Protein AF-A0A7Y9BIN9-F1 (afdb_monomer)

Radius of gyration: 31.07 Å; Cα contacts (8 Å, |Δi|>4): 166; chains: 1; bounding box: 66×50×84 Å

Solvent-accessible surface area (backbone atoms only — not comparable to full-atom values): 6582 Å² total; per-residue (Å²): 100,35,73,86,62,52,38,38,72,44,66,37,38,94,69,26,26,34,40,34,27,31,58,86,76,73,38,77,76,47,76,44,81,52,50,40,33,25,73,50,78,49,60,35,89,82,45,41,43,35,41,34,41,11,65,75,59,78,44,73,39,77,44,81,48,89,75,73,76,75,80,76,83,74,57,89,65,76,85,49,85,58,73,80,67,64,67,75,74,67,71,86,81,85,72,86,89,80,84,87,87,84,81,134

Nearest PDB structures (foldseek):
  1l0q-assembly4_D  TM=9.985E-01  e=8.315E-06  Methanosarcina mazei S-6
  1gxr-assembly1_A  TM=8.731E-01  e=7.165E-02  Homo sapiens
  7mqa-assembly1_LJ  TM=6.543E-01  e=4.461E-02  Homo sapiens
  8wc6-assembly1_B  TM=8.342E-01  e=5.329E-02  Homo sapiens
  6zqa-assembly1_UH  TM=7.023E-01  e=8.620E-01  Saccharomyces cerevisiae S288C

Foldseek 3Di:
DFLVQQWDWDDPQQPQWIFIAGPVVRGGPDIGHHAHRFDDWDADNQRDWIWTQHPVRRDIDTRGDDRDPDPPPPDPCNVDDDPVVVVVPDDDPPDDDDDDDDDD

Structure (mmCIF, N/CA/C/O backbone):
data_AF-A0A7Y9BIN9-F1
#
_entry.id   AF-A0A7Y9BIN9-F1
#
loop_
_atom_site.group_PDB
_atom_site.id
_atom_site.type_symbol
_atom_site.label_atom_id
_atom_site.label_alt_id
_atom_site.label_comp_id
_atom_site.label_asym_id
_atom_site.label_entity_id
_atom_site.label_seq_id
_atom_site.pdbx_PDB_ins_code
_atom_site.Cartn_x
_atom_site.Cartn_y
_atom_site.Cartn_z
_atom_site.occupancy
_atom_site.B_iso_or_equiv
_atom_site.auth_seq_id
_atom_site.auth_comp_id
_atom_site.auth_asym_id
_atom_site.auth_atom_id
_atom_site.pdbx_PDB_model_num
ATOM 1 N N . MET A 1 1 ? -0.789 -4.729 5.729 1.00 87.56 1 MET A N 1
ATOM 2 C CA . MET A 1 1 ? -2.242 -5.035 5.686 1.00 87.56 1 MET A CA 1
ATOM 3 C C . MET A 1 1 ? -3.012 -3.827 6.193 1.00 87.56 1 MET A C 1
ATOM 5 O O . MET A 1 1 ? -2.481 -3.125 7.047 1.00 87.56 1 MET A O 1
ATOM 9 N N . ARG A 1 2 ? -4.216 -3.555 5.677 1.00 92.31 2 ARG A N 1
ATOM 10 C CA . ARG A 1 2 ? -5.062 -2.470 6.194 1.00 92.31 2 ARG A CA 1
ATOM 11 C C . ARG A 1 2 ? -5.595 -2.822 7.595 1.00 92.31 2 ARG A C 1
ATOM 13 O O . ARG A 1 2 ? -5.923 -3.989 7.805 1.00 92.31 2 ARG A O 1
ATOM 20 N N . PRO A 1 3 ? -5.714 -1.867 8.539 1.00 92.94 3 PRO A N 1
ATOM 21 C CA . PRO A 1 3 ? -6.143 -2.153 9.915 1.00 92.94 3 PRO A CA 1
ATOM 22 C C . PRO A 1 3 ? -7.535 -2.784 10.048 1.00 92.94 3 PRO A C 1
ATOM 24 O O . PRO A 1 3 ? -7.772 -3.547 10.976 1.00 92.94 3 PRO A O 1
ATOM 27 N N . ASP A 1 4 ? -8.446 -2.519 9.107 1.00 90.50 4 ASP A N 1
ATOM 28 C CA . ASP A 1 4 ? -9.770 -3.160 9.049 1.00 90.50 4 ASP A CA 1
ATOM 29 C C . ASP A 1 4 ? -9.726 -4.629 8.579 1.00 90.50 4 ASP A C 1
ATOM 31 O O . ASP A 1 4 ? -10.760 -5.296 8.518 1.00 90.50 4 ASP A O 1
ATOM 35 N N . GLY A 1 5 ? -8.543 -5.129 8.205 1.00 93.44 5 GLY A N 1
ATOM 36 C CA . GLY A 1 5 ? -8.319 -6.485 7.719 1.00 93.44 5 GLY A CA 1
ATOM 37 C C . GLY A 1 5 ? -8.955 -6.782 6.361 1.00 93.44 5 GLY A C 1
ATOM 38 O O . GLY A 1 5 ? -8.965 -7.941 5.952 1.00 93.44 5 GLY A O 1
ATOM 39 N N . ARG A 1 6 ? -9.501 -5.790 5.645 1.00 94.06 6 ARG A N 1
ATOM 40 C CA . ARG A 1 6 ? -10.239 -5.998 4.383 1.00 94.06 6 ARG A CA 1
ATOM 41 C C . ARG A 1 6 ? -9.352 -5.989 3.147 1.00 94.06 6 ARG A C 1
ATOM 43 O O . ARG A 1 6 ? -9.743 -6.537 2.115 1.00 94.06 6 ARG A O 1
ATOM 50 N N . GLN A 1 7 ? -8.181 -5.368 3.253 1.00 95.50 7 GLN A N 1
ATOM 51 C CA . GLN A 1 7 ? -7.247 -5.188 2.147 1.00 95.50 7 GLN A CA 1
ATOM 52 C C . GLN A 1 7 ? -5.814 -5.553 2.544 1.00 95.50 7 GLN A C 1
ATOM 54 O O . GLN A 1 7 ? -5.337 -5.228 3.638 1.00 95.50 7 GLN A O 1
ATOM 59 N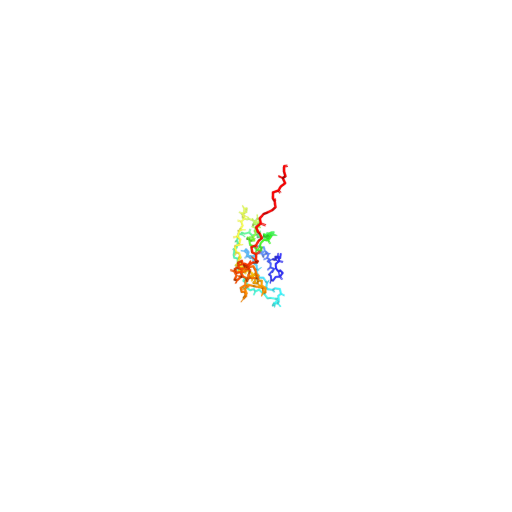 N . VAL A 1 8 ? -5.113 -6.201 1.622 1.00 96.62 8 VAL A N 1
ATOM 60 C CA . VAL A 1 8 ? -3.665 -6.433 1.656 1.00 96.62 8 VAL A CA 1
ATOM 61 C 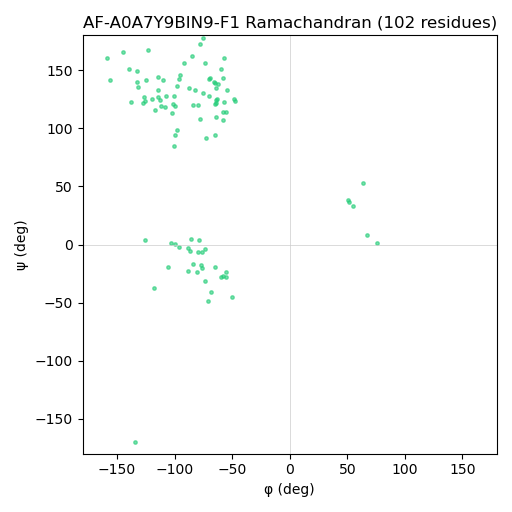C . VAL A 1 8 ? -3.035 -5.661 0.502 1.00 96.62 8 VAL A C 1
ATOM 63 O O . VAL A 1 8 ? -3.631 -5.554 -0.564 1.00 96.62 8 VAL A O 1
ATOM 66 N N . TYR A 1 9 ? -1.841 -5.126 0.739 1.00 97.75 9 TYR A N 1
ATOM 67 C CA . TYR A 1 9 ? -1.043 -4.419 -0.257 1.00 97.75 9 TYR A CA 1
ATOM 68 C C . TYR A 1 9 ? 0.220 -5.234 -0.503 1.00 97.75 9 TYR A C 1
ATOM 70 O O . TYR A 1 9 ? 0.842 -5.676 0.468 1.00 97.75 9 TYR A O 1
ATOM 78 N N . VAL A 1 10 ? 0.571 -5.446 -1.767 1.00 98.19 10 VAL A N 1
ATOM 79 C CA . VAL A 1 10 ? 1.764 -6.195 -2.180 1.00 98.19 10 VAL A CA 1
ATOM 80 C C . VAL A 1 10 ? 2.578 -5.322 -3.119 1.00 98.19 10 VAL A C 1
ATOM 82 O O . VAL A 1 10 ? 2.044 -4.861 -4.121 1.00 98.19 10 VAL A O 1
ATOM 85 N N . ALA A 1 11 ? 3.844 -5.088 -2.777 1.00 98.31 11 ALA A N 1
ATOM 86 C CA . ALA A 1 11 ? 4.795 -4.406 -3.644 1.00 98.31 11 ALA A CA 1
ATOM 87 C C . ALA A 1 11 ? 5.319 -5.394 -4.692 1.00 98.31 11 ALA A C 1
ATOM 89 O O . ALA A 1 11 ? 5.897 -6.423 -4.338 1.00 98.31 11 ALA A O 1
ATOM 90 N N . ASN A 1 12 ? 5.096 -5.094 -5.968 1.00 98.38 12 ASN A N 1
ATOM 91 C CA . ASN A 1 12 ? 5.534 -5.924 -7.082 1.00 98.38 12 ASN A CA 1
ATOM 92 C C . ASN A 1 12 ? 6.804 -5.315 -7.674 1.00 98.38 12 ASN A C 1
ATOM 94 O O . ASN A 1 12 ? 6.733 -4.540 -8.624 1.00 98.38 12 ASN A O 1
ATOM 98 N N . ILE A 1 13 ? 7.955 -5.660 -7.087 1.00 98.19 13 ILE A N 1
ATOM 99 C CA . ILE A 1 13 ? 9.252 -5.024 -7.371 1.00 98.19 13 ILE A CA 1
ATOM 100 C C . ILE A 1 13 ? 9.585 -4.940 -8.867 1.00 98.19 13 ILE A C 1
ATOM 102 O O . ILE A 1 13 ? 9.982 -3.890 -9.334 1.00 98.19 13 ILE A O 1
ATOM 106 N N . GLY A 1 14 ? 9.373 -6.016 -9.631 1.00 98.00 14 GLY A N 1
ATOM 107 C CA . GLY A 1 14 ? 9.685 -6.045 -11.066 1.00 98.00 14 GLY A CA 1
ATOM 108 C C . GLY A 1 14 ? 8.582 -5.498 -11.977 1.00 98.00 14 GLY A C 1
ATOM 109 O O . GLY A 1 14 ? 8.665 -5.666 -13.188 1.00 98.00 14 GLY A O 1
ATOM 110 N N . SER A 1 15 ? 7.498 -4.959 -11.421 1.00 98.56 15 SER A N 1
ATOM 111 C CA . SER A 1 15 ? 6.363 -4.417 -12.185 1.00 98.56 15 SER A CA 1
ATOM 112 C C . SER A 1 15 ? 6.023 -2.975 -11.811 1.00 98.56 15 SER A C 1
ATOM 114 O O . SER A 1 15 ? 5.007 -2.467 -12.288 1.00 98.56 15 SER A O 1
ATOM 116 N N . ASP A 1 16 ? 6.813 -2.361 -10.926 1.00 98.56 16 ASP A N 1
ATOM 117 C CA . ASP A 1 16 ? 6.712 -0.957 -10.505 1.00 98.56 16 ASP A CA 1
ATOM 118 C C . ASP A 1 16 ? 5.297 -0.545 -10.072 1.00 98.56 16 ASP A C 1
ATOM 120 O O . ASP A 1 16 ? 4.785 0.544 -10.347 1.00 98.56 16 ASP A O 1
ATOM 12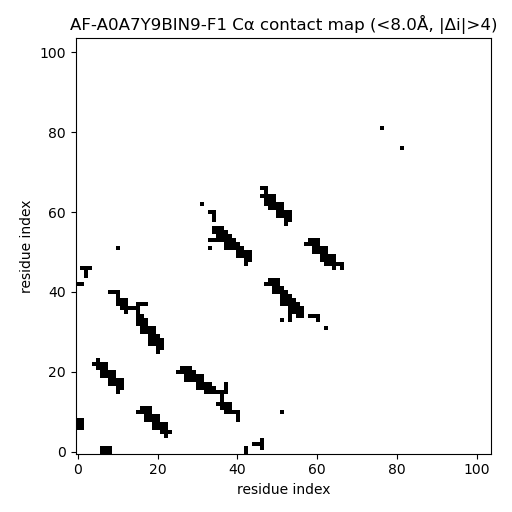4 N N . ASN A 1 17 ? 4.612 -1.467 -9.389 1.00 98.69 17 ASN A N 1
ATOM 125 C CA . ASN A 1 17 ? 3.256 -1.254 -8.907 1.00 98.69 17 ASN A CA 1
ATOM 126 C C . ASN A 1 17 ? 2.991 -1.933 -7.559 1.00 98.69 17 ASN A C 1
ATOM 128 O O . ASN A 1 17 ? 3.732 -2.804 -7.094 1.00 98.69 17 ASN A O 1
ATOM 132 N N . VAL A 1 18 ? 1.890 -1.527 -6.934 1.00 98.62 18 VAL A N 1
ATOM 133 C CA . VAL A 1 18 ? 1.326 -2.161 -5.746 1.00 98.62 18 VAL A CA 1
ATOM 134 C C . VAL A 1 18 ? -0.011 -2.799 -6.101 1.00 98.62 18 VAL A C 1
ATOM 136 O O . VAL A 1 18 ? -0.931 -2.121 -6.557 1.00 98.62 18 VAL A O 1
ATOM 139 N N . SER A 1 19 ? -0.160 -4.095 -5.835 1.00 98.44 19 SER A N 1
ATOM 140 C CA . SER A 1 19 ? -1.460 -4.769 -5.903 1.00 98.44 19 SER A CA 1
ATOM 141 C C . SER A 1 19 ? -2.261 -4.544 -4.625 1.00 98.44 19 SER A C 1
ATOM 143 O O . SER A 1 19 ? -1.756 -4.762 -3.520 1.00 98.44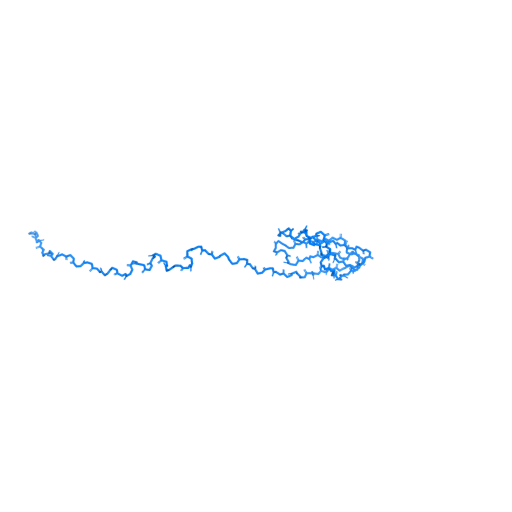 19 SER A O 1
ATOM 145 N N . VAL A 1 20 ? -3.537 -4.184 -4.770 1.00 97.38 20 VAL A N 1
ATOM 146 C CA . VAL A 1 20 ? -4.517 -4.153 -3.678 1.00 97.38 20 VAL A CA 1
ATOM 147 C C . VAL A 1 20 ? -5.358 -5.417 -3.756 1.00 97.38 20 VAL A C 1
ATOM 149 O O . VAL A 1 20 ? -6.038 -5.658 -4.750 1.00 97.38 20 VAL A O 1
ATOM 152 N N . ILE A 1 21 ? -5.328 -6.233 -2.709 1.00 97.50 21 ILE A N 1
ATOM 153 C CA . ILE A 1 21 ? -5.990 -7.538 -2.665 1.00 97.50 21 ILE A CA 1
ATOM 154 C C . ILE A 1 21 ? -7.105 -7.507 -1.625 1.00 97.50 21 ILE A C 1
ATOM 156 O O . ILE A 1 21 ? -6.866 -7.195 -0.456 1.00 97.50 21 ILE A O 1
ATOM 160 N N . SER A 1 22 ? -8.319 -7.891 -2.023 1.00 96.50 22 SER A N 1
ATOM 161 C CA . SER A 1 22 ? -9.410 -8.141 -1.079 1.00 96.50 22 SER A CA 1
ATOM 162 C C . SER A 1 22 ? -9.129 -9.403 -0.275 1.00 96.50 22 SER A C 1
ATOM 164 O O . SER A 1 22 ? -8.936 -10.477 -0.842 1.00 96.50 22 SER A O 1
ATOM 166 N N . THR A 1 23 ? -9.193 -9.320 1.051 1.00 96.06 23 THR A N 1
ATOM 167 C CA . THR A 1 23 ? -9.002 -10.496 1.919 1.00 96.06 23 THR A CA 1
ATOM 168 C C . THR A 1 23 ? -10.200 -11.438 1.900 1.00 96.06 23 THR A C 1
ATOM 170 O O . THR A 1 23 ? -10.034 -12.652 1.999 1.00 96.06 23 THR A O 1
ATOM 173 N N . ARG A 1 24 ? -11.409 -10.892 1.713 1.00 95.75 24 ARG A N 1
ATOM 174 C CA . ARG A 1 24 ? -12.645 -11.675 1.585 1.00 95.75 24 ARG A CA 1
ATOM 175 C C . ARG A 1 24 ? -12.693 -12.423 0.257 1.00 95.75 24 ARG A C 1
ATOM 177 O O . ARG A 1 24 ? -13.015 -13.605 0.243 1.00 95.75 24 ARG A O 1
ATOM 184 N N . GLY A 1 25 ? -12.409 -11.719 -0.840 1.00 94.56 25 GLY A N 1
ATOM 185 C CA . GLY A 1 25 ? -12.468 -12.279 -2.192 1.00 94.56 25 GLY A CA 1
ATOM 186 C C . GLY A 1 25 ? -11.207 -13.032 -2.611 1.00 94.56 25 GLY A C 1
ATOM 187 O O . GLY A 1 25 ? -11.262 -13.793 -3.567 1.00 94.56 25 GLY A O 1
ATOM 188 N N . ARG A 1 26 ? -10.083 -12.826 -1.907 1.00 96.56 26 ARG A N 1
ATOM 189 C CA . ARG A 1 26 ? -8.750 -13.355 -2.251 1.00 96.56 26 ARG A CA 1
ATOM 190 C C . ARG A 1 26 ? -8.343 -13.044 -3.693 1.00 96.56 26 ARG A C 1
ATOM 192 O O . ARG A 1 26 ? -7.716 -13.856 -4.362 1.00 96.56 26 ARG A O 1
ATOM 199 N N . ALA A 1 27 ? -8.722 -11.862 -4.157 1.00 97.62 27 ALA A N 1
ATOM 200 C CA . ALA A 1 27 ? -8.508 -11.414 -5.521 1.00 97.62 27 ALA A CA 1
ATOM 201 C C . ALA A 1 27 ? -7.938 -9.998 -5.517 1.00 97.62 27 ALA A C 1
ATOM 203 O O . ALA A 1 27 ? -8.244 -9.202 -4.620 1.00 97.62 27 ALA A O 1
ATOM 204 N N . VAL A 1 28 ? -7.124 -9.696 -6.528 1.00 98.06 28 VAL A N 1
ATOM 205 C CA . VAL A 1 28 ? -6.670 -8.334 -6.807 1.00 98.06 28 VAL A CA 1
ATOM 206 C C . VAL A 1 28 ? -7.893 -7.499 -7.178 1.00 98.06 28 VAL A C 1
ATOM 208 O O . VAL A 1 28 ? -8.664 -7.870 -8.060 1.00 98.06 28 VAL A O 1
ATOM 211 N N . THR A 1 29 ? -8.097 -6.399 -6.465 1.00 96.75 29 THR A N 1
ATOM 212 C CA . THR A 1 29 ? -9.181 -5.441 -6.706 1.00 96.75 29 THR A CA 1
ATOM 213 C C . THR A 1 29 ? -8.692 -4.156 -7.348 1.00 96.75 29 THR A C 1
ATOM 215 O O . THR A 1 29 ? -9.511 -3.418 -7.879 1.00 96.75 29 THR A O 1
ATOM 218 N N . ASP A 1 30 ? -7.392 -3.872 -7.254 1.00 97.06 30 ASP A N 1
ATOM 219 C CA . ASP A 1 30 ? -6.781 -2.686 -7.847 1.00 97.06 30 ASP A CA 1
ATOM 220 C C . ASP A 1 30 ? -5.270 -2.881 -8.035 1.00 97.06 30 ASP A C 1
ATOM 222 O O . ASP A 1 30 ? -4.657 -3.744 -7.394 1.00 97.06 30 ASP A O 1
ATOM 226 N N . THR A 1 31 ? -4.664 -2.080 -8.902 1.00 97.94 31 THR A N 1
ATOM 227 C CA . THR A 1 31 ? -3.215 -2.005 -9.110 1.00 97.94 31 THR A CA 1
ATOM 228 C C . THR A 1 31 ? -2.810 -0.548 -9.260 1.00 97.94 31 THR A C 1
ATOM 230 O O . THR A 1 31 ? -3.298 0.155 -10.140 1.00 97.94 31 THR A O 1
ATOM 233 N N . VAL A 1 32 ? -1.903 -0.101 -8.398 1.00 98.19 32 VAL A N 1
ATOM 234 C CA . VAL A 1 32 ? -1.485 1.298 -8.313 1.00 98.19 32 VAL A CA 1
ATOM 235 C C . VAL A 1 32 ? -0.041 1.406 -8.779 1.00 98.19 32 VAL A C 1
ATOM 237 O O . VAL A 1 32 ? 0.836 0.790 -8.176 1.00 98.19 32 VAL A O 1
ATOM 240 N N . ALA A 1 33 ? 0.205 2.171 -9.842 1.00 98.56 33 ALA A N 1
ATOM 241 C CA . ALA A 1 33 ? 1.562 2.474 -10.292 1.00 98.56 33 ALA A CA 1
ATOM 242 C C . ALA A 1 33 ? 2.308 3.300 -9.232 1.00 98.56 33 ALA A C 1
ATOM 244 O O . ALA A 1 33 ? 1.730 4.203 -8.619 1.00 98.56 33 ALA A O 1
ATOM 245 N N . VAL A 1 34 ? 3.581 2.983 -9.018 1.00 98.62 34 VAL A N 1
ATOM 246 C CA . VAL A 1 34 ? 4.487 3.684 -8.097 1.00 98.62 34 VAL A CA 1
ATOM 247 C C . VAL A 1 34 ? 5.835 3.918 -8.790 1.00 98.62 34 VAL A C 1
ATOM 249 O O . VAL A 1 34 ? 5.920 3.774 -10.006 1.00 98.62 34 VAL A O 1
ATOM 252 N N . GLY A 1 35 ? 6.857 4.357 -8.051 1.00 98.56 35 GLY A N 1
ATOM 253 C CA . GLY A 1 35 ? 8.215 4.455 -8.594 1.00 98.56 35 GLY A CA 1
ATOM 254 C C . GLY A 1 35 ? 8.921 3.099 -8.664 1.00 98.56 35 GLY A C 1
ATOM 255 O O . GLY A 1 35 ? 8.434 2.105 -8.123 1.00 98.56 35 GLY A O 1
ATOM 256 N N . ASP A 1 36 ? 10.091 3.093 -9.294 1.00 98.69 36 ASP A N 1
ATOM 257 C CA . ASP A 1 36 ? 10.813 1.869 -9.644 1.00 98.69 36 ASP A CA 1
ATOM 258 C C . ASP A 1 36 ? 11.298 1.086 -8.418 1.00 98.69 36 ASP A C 1
ATOM 260 O O . ASP A 1 36 ? 11.785 1.659 -7.430 1.00 98.69 36 ASP A O 1
ATOM 264 N N . GLY A 1 37 ? 11.177 -0.238 -8.499 1.00 98.56 37 GLY A N 1
ATOM 265 C CA . GLY A 1 37 ? 11.668 -1.163 -7.482 1.00 98.56 37 GLY A CA 1
ATOM 266 C C . GLY A 1 37 ? 10.988 -1.014 -6.114 1.00 98.56 37 GLY A C 1
ATOM 267 O O . GLY A 1 37 ? 11.680 -0.849 -5.100 1.00 98.56 37 GLY A O 1
ATOM 268 N N . PRO A 1 38 ? 9.644 -1.057 -6.010 1.00 98.75 38 PRO A N 1
ATOM 269 C CA . PRO A 1 38 ? 8.976 -0.961 -4.718 1.00 98.75 38 PRO A CA 1
ATOM 270 C C . PRO A 1 38 ? 9.350 -2.154 -3.825 1.00 98.75 38 PRO A C 1
ATOM 272 O O . PRO A 1 38 ? 9.180 -3.315 -4.202 1.00 98.75 38 PRO A O 1
ATOM 275 N N . SER A 1 39 ? 9.849 -1.872 -2.618 1.00 97.81 39 SER A N 1
ATOM 276 C CA . SER A 1 39 ? 10.467 -2.883 -1.738 1.00 97.81 39 SER A CA 1
ATOM 277 C C . SER A 1 39 ? 9.746 -3.083 -0.405 1.00 97.81 39 SER A C 1
ATOM 279 O O . SER A 1 39 ? 9.653 -4.200 0.104 1.00 97.81 39 SER A O 1
ATOM 281 N N . SER A 1 40 ? 9.227 -2.006 0.185 1.00 97.00 40 SER A N 1
ATOM 282 C CA . SER A 1 40 ? 8.611 -2.018 1.514 1.00 97.00 40 SER A CA 1
ATOM 283 C C . SER A 1 40 ? 7.361 -1.148 1.564 1.00 97.00 40 SER A C 1
ATOM 285 O O . SER A 1 40 ? 7.231 -0.172 0.825 1.00 97.00 40 SER A O 1
ATOM 287 N N . LEU A 1 41 ? 6.431 -1.529 2.445 1.00 97.75 41 LEU A N 1
ATOM 288 C CA . LEU A 1 41 ? 5.129 -0.887 2.604 1.00 97.75 41 LEU A CA 1
ATOM 289 C C . LEU A 1 41 ? 4.838 -0.596 4.077 1.00 97.75 41 LEU A C 1
ATOM 291 O O . LEU A 1 41 ? 4.973 -1.480 4.925 1.00 97.75 41 LEU A O 1
ATOM 295 N N . ALA A 1 42 ? 4.329 0.600 4.367 1.00 97.75 42 ALA A N 1
ATOM 296 C CA . ALA A 1 42 ? 3.777 0.957 5.672 1.00 97.75 42 ALA A CA 1
ATOM 297 C C . ALA A 1 42 ? 2.355 1.505 5.512 1.00 97.75 42 ALA A C 1
ATOM 299 O O . ALA A 1 42 ? 2.118 2.434 4.747 1.00 97.75 42 ALA A O 1
ATOM 300 N N . VAL A 1 43 ? 1.392 0.941 6.243 1.00 96.62 43 VAL A N 1
ATOM 301 C CA . VAL A 1 43 ? -0.002 1.408 6.222 1.00 96.62 43 VAL A CA 1
ATOM 302 C C . VAL A 1 43 ? -0.252 2.268 7.453 1.00 96.62 43 VAL A C 1
ATOM 304 O O . VAL A 1 43 ? 0.006 1.820 8.571 1.00 96.62 43 VAL A O 1
ATOM 307 N N . SER A 1 44 ? -0.782 3.479 7.276 1.00 95.19 44 SER A N 1
ATOM 308 C CA . SER A 1 44 ? -1.153 4.327 8.411 1.00 95.19 44 SER A CA 1
ATOM 309 C C . SER A 1 44 ? -2.198 3.649 9.314 1.00 95.19 44 SER A C 1
ATOM 311 O O . SER A 1 44 ? -3.057 2.918 8.815 1.00 95.19 44 SER A O 1
ATOM 313 N N . PRO A 1 45 ? -2.231 3.952 10.627 1.00 92.12 45 PRO A N 1
ATOM 314 C CA . PRO A 1 45 ? -3.210 3.374 11.558 1.00 92.12 45 PRO A CA 1
ATOM 315 C C . PRO A 1 45 ? -4.678 3.633 11.187 1.00 92.12 45 PRO A C 1
ATOM 317 O O . PRO A 1 45 ? -5.550 2.832 11.504 1.00 92.12 45 PRO A O 1
ATOM 320 N N . GLY A 1 46 ? -4.963 4.733 10.479 1.00 89.94 46 GLY A N 1
ATOM 321 C CA . GLY A 1 46 ? -6.292 5.029 9.927 1.00 89.94 46 GLY A CA 1
ATOM 322 C C . GLY A 1 46 ? -6.629 4.261 8.641 1.00 89.94 46 GLY A C 1
ATOM 323 O O . GLY A 1 46 ? -7.657 4.520 8.022 1.00 89.94 46 GLY A O 1
ATOM 324 N N . GLY A 1 47 ? -5.746 3.367 8.193 1.00 91.56 47 GLY A N 1
ATOM 325 C CA . GLY A 1 47 ? -5.858 2.623 6.943 1.00 91.56 47 GLY A CA 1
ATOM 326 C C . GLY A 1 47 ? -5.548 3.422 5.681 1.00 91.56 47 GLY A C 1
ATOM 327 O O . GLY A 1 47 ? -5.662 2.842 4.608 1.00 91.56 47 GLY A O 1
ATOM 328 N N . SER A 1 48 ? -5.178 4.702 5.811 1.00 93.19 48 SER A N 1
ATOM 329 C CA . SER A 1 48 ? -4.745 5.603 4.737 1.00 93.19 48 SER A CA 1
ATOM 330 C C . SER A 1 48 ? -3.872 6.735 5.297 1.00 93.19 48 SER A C 1
ATOM 332 O O . SER A 1 48 ? -4.250 7.283 6.343 1.00 93.19 48 SER A O 1
ATOM 334 N N . PRO A 1 49 ? -2.807 7.162 4.599 1.00 96.06 49 PRO A N 1
ATOM 335 C CA . PRO A 1 49 ? -2.280 6.590 3.351 1.00 96.06 49 PRO A CA 1
ATOM 336 C C . PRO A 1 49 ? -1.504 5.270 3.544 1.00 96.06 49 PRO A C 1
ATOM 338 O O . PRO A 1 49 ? -1.338 4.768 4.660 1.00 96.06 49 PRO A O 1
ATOM 341 N N . VAL A 1 50 ? -1.059 4.692 2.428 1.00 97.75 50 VAL A N 1
ATOM 342 C CA . VAL A 1 50 ? -0.025 3.649 2.367 1.00 97.75 50 VAL A CA 1
ATOM 343 C C . VAL A 1 50 ? 1.247 4.271 1.795 1.00 97.75 50 VAL A C 1
ATOM 345 O O . VAL A 1 50 ? 1.206 4.892 0.738 1.00 97.75 50 VAL A O 1
ATOM 348 N N . TYR A 1 51 ? 2.366 4.101 2.489 1.00 98.38 51 TYR A N 1
ATOM 349 C CA . TYR A 1 51 ? 3.684 4.562 2.061 1.00 98.38 51 TYR A CA 1
ATOM 350 C C . TYR A 1 51 ? 4.449 3.418 1.408 1.00 98.38 51 TYR A C 1
ATOM 352 O O . TYR A 1 51 ? 4.448 2.304 1.94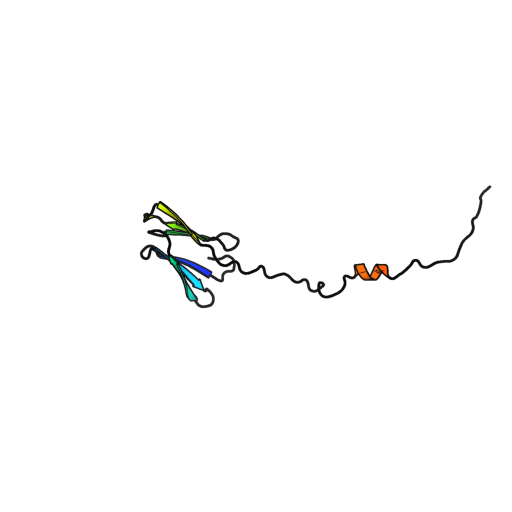0 1.00 98.38 51 TYR A O 1
ATOM 360 N N . VAL A 1 52 ? 5.105 3.708 0.288 1.00 98.69 52 VAL A N 1
ATOM 361 C CA . VAL A 1 52 ? 5.871 2.745 -0.509 1.00 98.69 52 VAL A CA 1
ATOM 362 C C . VAL A 1 52 ? 7.274 3.286 -0.727 1.00 98.69 52 VAL A C 1
ATOM 364 O O . VAL A 1 52 ? 7.424 4.373 -1.283 1.00 98.69 52 VAL A O 1
ATOM 367 N N . SER A 1 53 ? 8.287 2.539 -0.292 1.00 98.62 53 SER A N 1
ATOM 368 C CA . SER A 1 53 ? 9.684 2.864 -0.599 1.00 98.62 53 SER A CA 1
ATOM 369 C C . SER A 1 53 ? 10.036 2.292 -1.969 1.00 98.62 53 SER A C 1
ATOM 371 O O . SER A 1 53 ? 9.978 1.070 -2.144 1.00 98.62 53 SER A O 1
ATOM 373 N N . ASN A 1 54 ? 10.417 3.157 -2.905 1.00 98.62 54 ASN A N 1
ATOM 374 C CA . ASN A 1 54 ? 10.825 2.788 -4.257 1.00 98.62 54 ASN A CA 1
ATOM 375 C C . ASN A 1 54 ? 12.355 2.753 -4.283 1.00 98.62 54 ASN A C 1
ATOM 377 O O . ASN A 1 54 ? 13.004 3.798 -4.305 1.00 98.62 54 ASN A O 1
ATOM 381 N N . PHE A 1 55 ? 12.918 1.553 -4.151 1.00 98.31 55 PHE A N 1
ATOM 382 C CA . PHE A 1 55 ? 14.343 1.365 -3.893 1.00 98.31 55 PHE A CA 1
ATOM 383 C C . PHE A 1 55 ? 15.205 1.764 -5.090 1.00 98.31 55 PHE A C 1
ATOM 385 O O . PHE A 1 55 ? 16.223 2.413 -4.896 1.00 98.31 55 PHE A O 1
ATOM 392 N N . ASP A 1 56 ? 14.785 1.423 -6.308 1.00 98.44 56 ASP A N 1
ATOM 393 C CA . ASP A 1 56 ? 15.608 1.649 -7.502 1.00 98.44 56 ASP A CA 1
ATOM 394 C C . ASP A 1 56 ? 15.534 3.099 -8.004 1.00 98.44 56 ASP A C 1
ATOM 396 O O . ASP A 1 56 ? 16.457 3.573 -8.663 1.00 98.44 56 ASP A O 1
ATOM 400 N N . SER A 1 57 ? 14.458 3.823 -7.676 1.00 98.25 57 SER A N 1
ATOM 401 C CA . SER A 1 57 ? 14.277 5.225 -8.081 1.00 98.25 57 SER A CA 1
ATOM 402 C C . SER A 1 57 ? 14.618 6.254 -6.998 1.00 98.25 57 SER A C 1
ATOM 404 O O . SER A 1 57 ? 14.458 7.446 -7.245 1.00 98.25 57 SER A O 1
ATOM 406 N N . ASP A 1 58 ? 15.051 5.837 -5.805 1.00 98.12 58 ASP A N 1
ATOM 407 C CA . ASP A 1 58 ? 15.330 6.726 -4.663 1.00 98.12 58 ASP A CA 1
ATOM 408 C C . ASP A 1 58 ? 14.144 7.639 -4.274 1.00 98.12 58 ASP A C 1
ATOM 4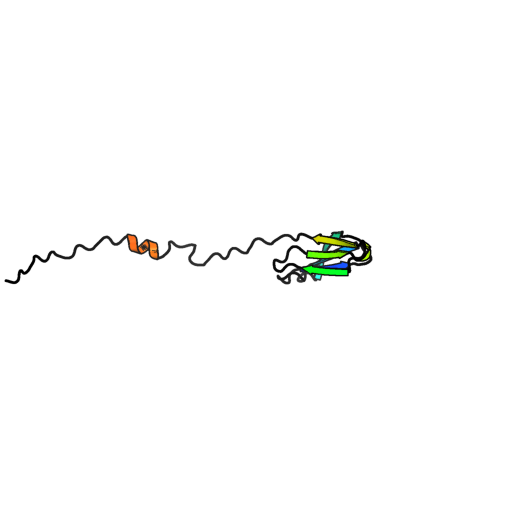10 O O . AS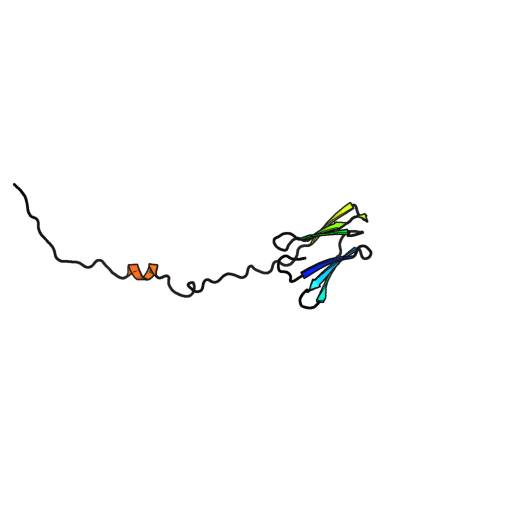P A 1 58 ? 14.313 8.776 -3.819 1.00 98.12 58 ASP A O 1
ATOM 414 N N . THR A 1 59 ? 12.908 7.153 -4.439 1.00 98.56 59 THR A N 1
ATOM 415 C CA . THR A 1 59 ? 11.687 7.920 -4.134 1.00 98.56 59 THR A CA 1
ATOM 416 C C . THR A 1 59 ? 10.766 7.229 -3.130 1.00 98.56 59 THR A C 1
ATOM 418 O O . THR A 1 59 ? 10.891 6.046 -2.809 1.00 98.56 59 THR A O 1
ATOM 421 N N . LEU A 1 60 ? 9.794 7.995 -2.626 1.00 98.38 60 LEU A N 1
ATOM 422 C CA . LEU A 1 60 ? 8.700 7.504 -1.796 1.00 98.38 60 LEU A CA 1
ATOM 423 C C . LEU A 1 60 ? 7.370 7.791 -2.498 1.00 98.38 60 LEU A C 1
ATOM 425 O O . LEU A 1 60 ? 7.062 8.948 -2.792 1.00 98.38 60 LEU A O 1
ATOM 429 N N . SER A 1 61 ? 6.550 6.764 -2.706 1.00 98.62 61 SER A N 1
ATOM 430 C CA . SER A 1 61 ? 5.171 6.936 -3.169 1.00 98.62 61 SER A CA 1
ATOM 431 C C . SER A 1 61 ? 4.196 6.937 -1.992 1.00 98.62 61 SER A C 1
ATOM 433 O O . SER A 1 61 ? 4.339 6.179 -1.030 1.00 98.62 61 SER A O 1
ATOM 435 N N . VAL A 1 62 ? 3.172 7.788 -2.084 1.00 98.19 62 VAL A N 1
ATOM 436 C CA . VAL A 1 62 ? 2.077 7.880 -1.112 1.00 98.19 62 VAL A CA 1
ATOM 437 C C . VAL A 1 62 ? 0.783 7.520 -1.826 1.00 98.19 62 VAL A C 1
ATOM 439 O O . VAL A 1 62 ? 0.366 8.213 -2.750 1.00 98.19 62 VAL A O 1
ATOM 442 N N . ILE A 1 63 ? 0.158 6.424 -1.406 1.00 97.12 63 ILE A N 1
ATOM 443 C CA . ILE A 1 63 ? -1.099 5.936 -1.969 1.00 97.12 63 ILE A CA 1
ATOM 444 C C . ILE A 1 63 ? -2.229 6.302 -1.011 1.00 97.12 63 ILE A C 1
ATOM 446 O O . ILE A 1 63 ? -2.328 5.763 0.097 1.00 97.12 63 ILE A O 1
ATOM 450 N N . ASP A 1 64 ? -3.108 7.195 -1.452 1.00 94.69 64 ASP A N 1
ATOM 451 C CA . ASP A 1 64 ? -4.359 7.459 -0.757 1.00 94.69 64 ASP A CA 1
ATOM 452 C C . ASP A 1 64 ? -5.350 6.326 -1.001 1.00 94.69 64 ASP A C 1
ATOM 454 O O . ASP A 1 64 ? -5.607 5.910 -2.129 1.00 94.69 64 ASP A O 1
ATOM 458 N N . THR A 1 65 ? -5.937 5.824 0.080 1.00 87.38 65 THR A N 1
ATOM 459 C CA . THR A 1 65 ? -6.949 4.773 0.018 1.00 87.38 65 THR A CA 1
ATOM 460 C C . THR A 1 65 ? -8.295 5.372 0.408 1.00 87.38 65 THR A C 1
ATOM 462 O O . THR A 1 65 ? -8.360 6.176 1.349 1.00 87.38 65 THR A O 1
ATOM 465 N N . PRO A 1 66 ? -9.401 4.983 -0.248 1.00 80.94 66 PRO A N 1
ATOM 466 C CA . PRO A 1 66 ? -10.717 5.493 0.101 1.00 80.94 66 PRO A CA 1
ATOM 467 C C . PRO A 1 66 ? -11.010 5.237 1.582 1.00 80.94 66 PRO A C 1
ATOM 469 O O . PRO A 1 66 ? -11.128 4.087 2.027 1.00 80.94 66 PRO A O 1
ATOM 472 N N . ARG A 1 67 ? -11.120 6.306 2.379 1.00 69.75 67 ARG A N 1
ATOM 473 C CA . ARG A 1 67 ? -11.605 6.190 3.757 1.00 69.75 67 ARG A CA 1
ATOM 474 C C . ARG A 1 67 ? -13.049 5.717 3.682 1.00 69.75 67 ARG A C 1
ATOM 476 O O . ARG A 1 67 ? -13.885 6.383 3.076 1.00 69.75 67 ARG A O 1
ATOM 483 N N . GLN A 1 68 ? -13.355 4.577 4.299 1.00 64.62 68 GLN A N 1
ATOM 484 C CA . GLN A 1 68 ? -14.760 4.274 4.538 1.00 64.62 68 GLN A CA 1
ATOM 485 C C . GLN A 1 68 ? -15.295 5.342 5.495 1.00 64.62 68 GLN A C 1
ATOM 487 O O . GLN A 1 68 ? -14.601 5.667 6.465 1.00 64.62 68 GLN A O 1
ATOM 492 N N . PRO A 1 69 ? -16.482 5.917 5.237 1.00 58.34 69 PRO A N 1
ATOM 493 C CA . PRO A 1 69 ? -17.079 6.839 6.184 1.00 58.34 69 PRO A CA 1
ATOM 494 C C . PRO A 1 69 ? -17.160 6.134 7.534 1.00 58.34 69 PRO A C 1
ATOM 496 O O . PRO A 1 69 ? -17.560 4.965 7.604 1.00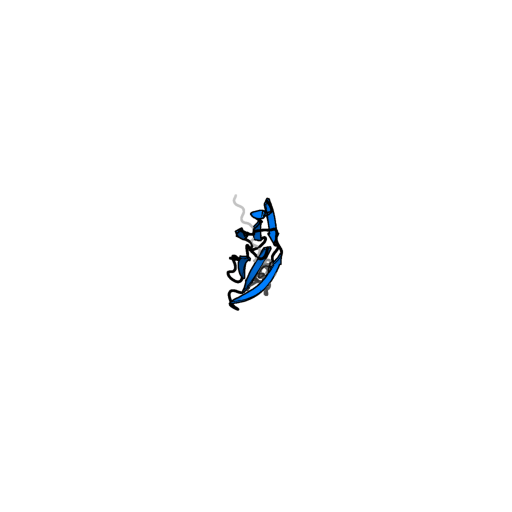 58.34 69 PRO A O 1
ATOM 499 N N . ALA A 1 70 ? -16.728 6.836 8.586 1.00 60.28 70 ALA A N 1
ATOM 500 C CA . ALA A 1 70 ? -16.841 6.339 9.945 1.00 60.28 70 ALA A CA 1
ATOM 501 C C . ALA A 1 70 ? -18.268 5.819 10.124 1.00 60.28 70 ALA A C 1
ATOM 503 O O . ALA A 1 70 ? -19.229 6.545 9.857 1.00 60.28 70 ALA A O 1
ATOM 504 N N . GLN A 1 71 ? -18.403 4.546 10.502 1.00 60.03 71 GLN A N 1
ATOM 505 C CA . GLN A 1 71 ? -19.703 3.989 10.841 1.00 60.03 71 GLN A CA 1
ATOM 506 C C . GLN A 1 71 ? -20.240 4.863 11.970 1.00 60.03 71 GLN A C 1
ATOM 508 O O . GLN A 1 71 ? -19.690 4.876 13.070 1.00 60.03 71 GLN A O 1
ATOM 513 N N . ARG A 1 72 ? -21.237 5.697 11.664 1.00 59.22 72 ARG A N 1
ATOM 514 C CA . ARG A 1 72 ? -21.809 6.609 12.644 1.00 59.22 72 ARG A CA 1
ATOM 515 C C . ARG A 1 72 ? -22.448 5.734 13.707 1.00 59.22 72 ARG A C 1
ATOM 517 O O . ARG A 1 72 ? -23.460 5.095 13.435 1.00 59.22 72 ARG A O 1
ATOM 524 N N . THR A 1 73 ? -21.865 5.696 14.900 1.00 58.91 73 THR A N 1
ATOM 52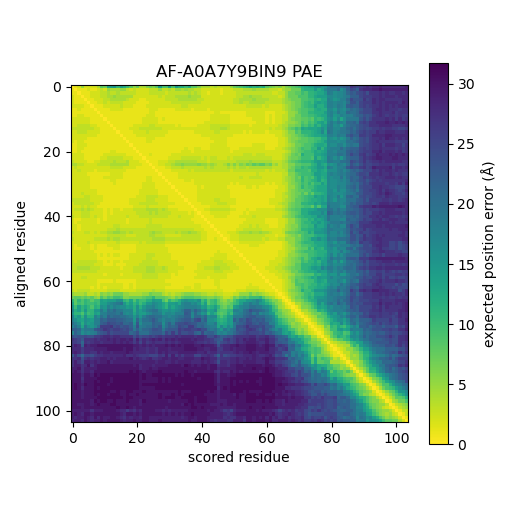5 C CA . THR A 1 73 ? -22.495 5.041 16.044 1.00 58.91 73 THR A CA 1
ATOM 526 C C . THR A 1 73 ? -23.762 5.821 16.373 1.00 58.91 73 THR A C 1
ATOM 528 O O . THR A 1 73 ? -23.723 6.852 17.046 1.00 58.91 73 THR A O 1
ATOM 531 N N . GLN A 1 74 ? -24.897 5.386 15.833 1.00 62.31 74 GLN A N 1
ATOM 532 C CA . GLN A 1 74 ? -26.190 5.896 16.250 1.00 62.31 74 GLN A CA 1
ATOM 533 C C . GLN A 1 74 ? -26.520 5.217 17.573 1.00 62.31 74 GLN A C 1
ATOM 535 O O . GLN A 1 74 ? -26.771 4.016 17.628 1.00 62.31 74 GLN A O 1
ATOM 540 N N . TRP A 1 75 ? -26.460 5.983 18.660 1.00 67.62 75 TRP A N 1
ATOM 541 C CA . TRP A 1 75 ? -26.838 5.464 19.964 1.00 67.62 75 TRP A CA 1
ATOM 542 C C . TRP A 1 75 ? -28.321 5.060 19.963 1.00 67.62 75 TRP A C 1
ATOM 544 O O . TRP A 1 75 ? -29.142 5.832 19.461 1.00 67.62 75 TRP A O 1
ATOM 554 N N . PRO A 1 76 ? -28.694 3.916 20.568 1.00 63.50 76 PRO A N 1
ATOM 555 C CA . PRO A 1 76 ? -30.081 3.440 20.601 1.00 63.50 76 PRO A CA 1
ATOM 556 C C . PRO A 1 76 ? -31.082 4.446 21.188 1.00 63.50 76 PRO A C 1
ATOM 558 O O . PRO A 1 76 ? -32.265 4.400 20.877 1.00 63.50 76 PRO A O 1
ATOM 561 N N . TRP A 1 77 ? -30.614 5.379 22.022 1.00 63.06 77 TRP A N 1
ATOM 562 C CA . TRP A 1 77 ? -31.442 6.408 22.652 1.00 63.06 77 TRP A CA 1
ATOM 563 C C . TRP A 1 77 ? -31.634 7.674 21.797 1.00 63.06 77 TRP A C 1
ATOM 565 O O . TRP A 1 77 ? -32.410 8.547 22.174 1.00 63.06 77 TRP A O 1
ATOM 575 N N . ALA A 1 78 ? -30.973 7.794 20.640 1.00 61.47 78 ALA A N 1
ATOM 576 C CA . ALA A 1 78 ? -31.027 8.990 19.794 1.00 61.47 78 ALA A CA 1
ATOM 577 C C . ALA A 1 78 ? -32.328 9.136 18.973 1.00 61.47 78 ALA A C 1
ATOM 579 O O . ALA A 1 78 ? -32.525 10.159 18.322 1.00 61.47 78 ALA A O 1
ATOM 580 N N . THR A 1 79 ? -33.220 8.142 18.992 1.00 64.19 79 THR A N 1
ATOM 581 C CA . THR A 1 79 ? -34.543 8.180 18.335 1.00 64.19 79 THR A CA 1
ATOM 582 C C . THR A 1 79 ? -35.684 8.591 19.271 1.00 64.19 79 THR A C 1
ATOM 584 O O . THR A 1 79 ? -36.817 8.737 18.820 1.00 64.19 79 THR A O 1
ATOM 587 N N . GLY A 1 80 ? -35.409 8.828 20.558 1.00 63.16 80 GLY A N 1
ATOM 588 C CA . GLY A 1 80 ? -36.405 9.261 21.539 1.00 63.16 80 GLY A CA 1
ATOM 589 C C . GLY A 1 80 ? -35.990 10.552 22.236 1.00 63.16 80 GLY A C 1
ATOM 590 O O . GLY A 1 80 ? -34.820 10.737 22.563 1.00 63.16 80 GLY A O 1
ATOM 591 N N . ARG A 1 81 ? -36.954 11.452 22.490 1.00 60.75 81 ARG A N 1
ATOM 592 C CA . ARG A 1 81 ? -36.726 12.644 23.323 1.00 60.75 81 ARG A CA 1
ATOM 593 C C . ARG A 1 81 ? -36.025 12.230 24.628 1.00 60.75 81 ARG A C 1
ATOM 595 O O . ARG A 1 81 ? -36.559 11.365 25.328 1.00 60.75 81 ARG A O 1
ATOM 602 N N . PRO A 1 82 ? -34.868 12.821 24.972 1.00 61.03 82 PRO A N 1
ATOM 603 C CA . PRO A 1 82 ? -34.131 12.437 26.167 1.00 61.03 82 PRO A CA 1
ATOM 604 C C . PRO A 1 82 ? -34.983 12.584 27.431 1.00 61.03 82 PRO A C 1
ATOM 606 O O . PRO A 1 82 ? -35.732 13.551 27.569 1.00 61.03 82 PRO A O 1
ATOM 609 N N . ALA A 1 83 ? -34.826 11.667 28.389 1.00 57.59 83 ALA A N 1
ATOM 610 C CA . ALA A 1 83 ? -35.597 11.661 29.637 1.00 57.59 83 ALA A CA 1
ATOM 611 C C . ALA A 1 83 ? -35.503 12.986 30.427 1.00 57.59 83 ALA A C 1
ATOM 613 O O . ALA A 1 83 ? -36.464 13.378 31.086 1.00 57.59 83 ALA A O 1
ATOM 614 N N . TRP A 1 84 ? -34.403 13.737 30.286 1.00 60.09 84 TRP A N 1
ATOM 615 C CA . TRP A 1 84 ? -34.239 15.057 30.907 1.00 60.09 84 TRP A CA 1
ATOM 616 C C . TRP A 1 84 ? -35.221 16.121 30.382 1.00 60.09 84 TRP A C 1
ATOM 618 O O . TRP A 1 84 ? -35.476 17.103 31.076 1.00 60.09 84 TRP A O 1
ATOM 628 N N . GLN A 1 85 ? -35.830 15.933 29.203 1.00 57.00 85 GLN A N 1
ATOM 629 C CA . GLN A 1 85 ? -36.890 16.817 28.704 1.00 57.00 85 GLN A CA 1
ATOM 630 C C . GLN A 1 85 ? -38.252 16.571 29.371 1.00 57.00 85 GLN A C 1
ATOM 632 O O . GLN A 1 85 ? -39.090 17.466 29.333 1.00 57.00 85 GLN A O 1
ATOM 637 N N . ARG A 1 86 ? -38.485 15.424 30.032 1.00 57.16 86 ARG A N 1
ATOM 638 C CA . ARG A 1 86 ? -39.757 15.156 30.738 1.00 57.16 86 ARG A CA 1
ATOM 639 C C . ARG A 1 86 ? -39.888 15.902 32.069 1.00 57.16 86 ARG A C 1
ATOM 641 O O . ARG A 1 86 ? -40.998 16.103 32.547 1.00 57.16 86 ARG A O 1
ATOM 648 N N . HIS A 1 87 ? -38.780 16.352 32.657 1.00 52.09 87 HIS A N 1
ATOM 649 C CA . HIS A 1 87 ? -38.795 17.037 33.954 1.00 52.09 87 HIS A CA 1
ATOM 650 C C . HIS A 1 87 ? -39.209 18.515 33.887 1.00 52.09 87 HIS A C 1
ATOM 652 O O . HIS A 1 87 ? -39.403 19.125 34.933 1.00 52.09 87 HIS A O 1
ATOM 658 N N . LYS A 1 88 ? -39.389 19.096 32.690 1.00 52.47 88 LYS A N 1
ATOM 659 C CA . LYS A 1 88 ? -39.832 20.495 32.538 1.00 52.47 88 LYS A CA 1
ATOM 660 C C . LYS A 1 88 ? -41.354 20.690 32.511 1.00 52.47 88 LYS A C 1
ATOM 662 O O . LYS A 1 88 ? -41.797 21.830 32.468 1.00 52.47 88 LYS A O 1
ATOM 667 N N . GLU A 1 89 ? -42.149 19.619 32.564 1.00 46.97 89 GLU A N 1
ATOM 668 C CA . GLU A 1 89 ? -43.621 19.701 32.468 1.00 46.97 89 GLU A CA 1
ATOM 669 C C . GLU A 1 89 ? -44.352 19.556 33.815 1.00 46.97 89 GLU A C 1
ATOM 671 O O . GLU A 1 89 ? -45.575 19.649 33.864 1.00 46.97 89 GLU A O 1
ATOM 676 N N . ARG A 1 90 ? -43.635 19.393 34.934 1.00 49.75 90 ARG A N 1
ATOM 677 C CA . ARG A 1 90 ? -44.231 19.496 36.275 1.00 49.75 90 ARG A CA 1
ATOM 678 C C . ARG A 1 90 ? -43.921 20.877 36.842 1.00 49.75 90 ARG A C 1
ATOM 680 O O . ARG A 1 90 ? -42.838 21.110 37.370 1.00 49.75 90 ARG A O 1
ATOM 687 N N . GLY A 1 91 ? -44.858 21.806 36.648 1.00 48.81 91 GLY A N 1
ATOM 688 C CA . GLY A 1 91 ? -44.852 23.100 37.334 1.00 48.81 91 GLY A CA 1
ATOM 689 C C . GLY A 1 91 ? -44.844 22.919 38.860 1.00 48.81 91 GLY A C 1
ATOM 690 O O . GLY A 1 91 ? -45.173 21.835 39.343 1.00 48.81 91 GLY A O 1
ATOM 691 N N . PRO A 1 92 ? -44.445 23.944 39.631 1.00 40.00 92 PRO A N 1
ATOM 692 C CA . PRO A 1 92 ? -44.322 23.815 41.076 1.00 40.00 92 PRO A CA 1
ATOM 693 C C . PRO A 1 92 ? -45.700 23.567 41.701 1.00 40.00 92 PRO A C 1
ATOM 695 O O . PRO A 1 92 ? -46.603 24.396 41.570 1.00 40.00 92 PRO A O 1
ATOM 698 N N . ASP A 1 93 ? -45.844 22.434 42.392 1.00 46.84 93 ASP A N 1
ATOM 699 C CA . ASP A 1 93 ? -46.980 22.165 43.268 1.00 46.84 93 ASP A CA 1
ATOM 700 C C . ASP A 1 93 ? -47.045 23.263 44.337 1.00 46.84 93 ASP A C 1
ATOM 702 O O . ASP A 1 93 ? -46.157 23.407 45.182 1.00 46.84 93 ASP A O 1
ATOM 706 N N . ARG A 1 94 ? -48.108 24.070 44.294 1.00 45.91 94 ARG A N 1
ATOM 707 C CA . ARG A 1 94 ? -48.459 24.987 45.380 1.00 45.91 94 ARG A CA 1
ATOM 708 C C . ARG A 1 94 ? -49.013 24.165 46.545 1.00 45.91 94 ARG A C 1
ATOM 710 O O . ARG A 1 94 ? -50.210 23.900 46.602 1.00 45.91 94 ARG A O 1
ATOM 717 N N . GLY A 1 95 ? -48.135 23.762 47.460 1.00 42.88 95 GLY A N 1
ATOM 718 C CA . GLY A 1 95 ? -48.509 23.286 48.796 1.00 42.88 95 GLY A CA 1
ATOM 719 C C . GLY A 1 95 ? -48.960 24.440 49.711 1.00 42.88 95 GLY A C 1
ATOM 720 O O . GLY A 1 95 ? -48.614 25.595 49.448 1.00 42.88 95 GLY A O 1
ATOM 721 N N . PRO A 1 96 ? -49.762 24.164 50.756 1.00 36.47 96 PRO A N 1
ATOM 722 C CA . PRO A 1 96 ? -50.495 25.184 51.499 1.00 36.47 96 PRO A CA 1
ATOM 723 C C . PRO A 1 96 ? -49.594 26.099 52.343 1.00 36.47 96 PRO A C 1
ATOM 725 O O . PRO A 1 96 ? -48.608 25.679 52.942 1.00 36.47 96 PRO A O 1
ATOM 728 N N . SER A 1 97 ? -49.998 27.369 52.388 1.00 40.97 97 SER A N 1
ATOM 729 C CA . SER A 1 97 ? -49.415 28.472 53.155 1.00 40.97 97 SER A CA 1
ATOM 730 C C . SER A 1 97 ? -49.366 28.184 54.661 1.00 40.97 97 SER A C 1
ATOM 732 O O . SER A 1 97 ? -50.412 28.013 55.283 1.00 40.97 97 SER A O 1
ATOM 734 N N . ALA A 1 98 ? -48.176 28.240 55.265 1.00 38.91 98 ALA A N 1
ATOM 735 C CA . ALA A 1 98 ? -47.999 28.349 56.713 1.00 38.91 98 ALA A CA 1
ATOM 736 C C . ALA A 1 98 ? -47.505 29.765 57.065 1.00 38.91 98 ALA A C 1
ATOM 738 O O . ALA A 1 98 ? -46.446 30.194 56.610 1.00 38.91 98 ALA A O 1
ATOM 739 N N . ALA A 1 99 ? -48.301 30.495 57.851 1.00 38.19 99 ALA A N 1
ATOM 740 C CA . ALA A 1 99 ? -47.950 31.788 58.445 1.00 38.19 99 ALA A CA 1
ATOM 741 C C . ALA A 1 99 ? -47.175 31.589 59.777 1.00 38.19 99 ALA A C 1
ATOM 743 O O . ALA A 1 99 ? -47.192 30.485 60.324 1.00 38.19 99 ALA A O 1
ATOM 744 N N . PRO A 1 100 ? -46.457 32.609 60.291 1.00 42.25 100 PRO A N 1
ATOM 745 C CA . PRO A 1 100 ? -45.243 32.420 61.090 1.00 42.25 100 PRO A CA 1
ATOM 746 C C . PRO A 1 100 ? -45.489 32.332 62.605 1.00 42.25 100 PRO A C 1
ATOM 748 O O . PRO A 1 100 ? -46.430 32.926 63.126 1.00 42.25 100 PRO A O 1
ATOM 751 N N . VAL A 1 101 ? -44.565 31.689 63.331 1.00 36.16 101 VAL A N 1
ATOM 752 C CA . VAL A 1 101 ? -44.440 31.803 64.796 1.00 36.16 101 VAL A CA 1
ATOM 753 C C . VAL A 1 101 ? -43.279 32.750 65.113 1.00 36.16 101 VAL A C 1
ATOM 755 O O . VAL A 1 101 ? -42.147 32.504 64.700 1.00 36.16 101 VAL A O 1
ATOM 758 N N . ARG A 1 102 ? -43.561 33.848 65.826 1.00 44.31 102 ARG A N 1
ATOM 759 C CA . ARG A 1 102 ? -42.549 34.718 66.448 1.00 44.31 102 ARG A CA 1
ATOM 760 C C . ARG A 1 102 ? -42.215 34.181 67.842 1.00 44.31 102 ARG A C 1
ATOM 762 O O . ARG A 1 102 ? -43.131 33.870 68.597 1.00 44.31 102 ARG A O 1
ATOM 769 N N . LEU A 1 103 ? -40.928 34.117 68.177 1.00 43.00 103 LEU A N 1
ATOM 770 C CA . LEU A 1 103 ? -40.446 33.980 69.554 1.00 43.00 103 LEU A CA 1
ATOM 771 C C . LEU A 1 103 ? -40.120 35.370 70.116 1.00 43.00 103 LEU A C 1
ATOM 773 O O . LEU A 1 103 ? -39.758 36.269 69.352 1.00 43.00 103 LEU A O 1
ATOM 777 N N . ALA A 1 104 ? -40.358 35.508 71.422 1.00 58.09 104 ALA A N 1
ATOM 778 C CA . ALA A 1 104 ? -40.203 36.717 72.228 1.00 58.09 104 ALA A CA 1
ATOM 779 C C . ALA A 1 104 ? -38.760 37.236 72.279 1.00 58.09 104 ALA A C 1
ATOM 781 O O . ALA A 1 104 ? -37.830 36.406 72.158 1.00 58.09 104 ALA A O 1
#

Secondary structure (DSSP, 8-state):
--TTSSEEEEEEGGGTEEEEEETTTTEEEEEEE-SSSEEEEEE-TTS--EEEEETTTTEEEEE---PPPP-----GGGGS--GGGGGGS-----PPP-PPPPP-

pLDDT: mean 80.72, std 21.59, range [36.16, 98.75]

Mean predicted aligned error: 13.32 Å

Sequence (104 aa):
MRPDGRQVYVANIGSDNVSVISTRGRAVTDTVAVGDGPSSLAVSPGGSPVYVSNFDSDTLSVIDTPRQPAQRTQWPWATGRPAWQRHKERGPDRGPSAAPVRLA